Protein AF-A0A1M7U6R8-F1 (afdb_monomer)

Radius of gyration: 17.37 Å; Cα contacts (8 Å, |Δi|>4): 113; chains: 1; bounding box: 40×49×41 Å

Organism: NCBI:txid1189325

Secondary structure (DSSP, 8-state):
--HHHHHHHHS-HHHHHHHHTSTTT-PPTT--TTS-GGGTHHHHHHHHHTS-HHHHHHHHHHHHHHHHTSSHHHHHHHHHH-S-HHHHHTSSSHHHHHHHHHHH-HHHHHHHHHHHHHHHHHHHHHHHTT-----

Sequence (135 aa):
MTALSTFLRKTPGEALREYFDRPEIGLPTGFDWSLPEPELPRPLLGAIEGMTRSQRDRISNDAERVNALADEAGQAAIYSVAEDPAVLDGLSNAHARALWMFLNAPDRFRHAEEVRFTEDRRRGRMWAGFMTEAG

Foldseek 3Di:
DALLLCLLQVAFLVLVCVVCVDVLLPQDPPPDSVDDSNPRSVVSVVSLVPDDPVSVVVSSVLSVLLVLLQDPLSVVLLVVLDPDCVVLVPADGSSSSSSCCVPPVVVSSVSSVVVSVVVVVVVVVVVVVPPDDDD

Mean predicted aligned error: 5.81 Å

pLDDT: mean 90.72, std 13.21, range [45.0, 98.69]

Solvent-accessible surface area (backbone atoms only — not comparable to full-atom values): 7623 Å² total; per-residue (Å²): 133,56,47,45,62,50,40,50,66,63,33,49,57,70,59,50,45,62,59,48,70,36,74,87,56,59,60,71,89,82,69,76,80,84,55,57,62,93,60,42,37,63,59,51,49,56,56,48,70,72,47,55,69,70,45,42,52,49,52,37,53,53,22,39,58,29,53,66,29,35,44,74,66,22,41,54,22,43,62,76,53,46,91,58,59,68,66,46,71,73,38,93,43,49,40,37,35,28,44,48,31,52,73,78,34,49,72,43,37,52,50,19,52,52,49,36,56,51,48,55,57,48,51,57,53,57,58,64,69,68,73,70,78,87,127

Structure (mmCIF, N/CA/C/O backbone):
data_AF-A0A1M7U6R8-F1
#
_entry.id   AF-A0A1M7U6R8-F1
#
loop_
_atom_site.group_PDB
_atom_site.id
_atom_site.type_symbol
_atom_site.label_atom_id
_atom_site.label_alt_id
_atom_site.label_comp_id
_atom_site.label_asym_id
_atom_site.label_entity_id
_atom_site.label_seq_id
_atom_site.pdbx_PDB_ins_code
_atom_site.Cartn_x
_atom_site.Cartn_y
_atom_site.Cartn_z
_atom_site.occupancy
_atom_site.B_iso_or_equiv
_atom_site.auth_seq_id
_atom_site.auth_comp_id
_atom_site.auth_asym_id
_atom_site.auth_atom_id
_atom_site.pdbx_PDB_model_num
ATOM 1 N N . MET A 1 1 ? -6.137 16.205 2.018 1.00 54.28 1 MET A N 1
ATOM 2 C CA . MET A 1 1 ? -6.698 14.916 2.490 1.00 54.28 1 MET A CA 1
ATOM 3 C C . MET A 1 1 ? -5.541 14.052 2.951 1.00 54.28 1 MET A C 1
ATOM 5 O O . MET A 1 1 ? -4.508 14.098 2.299 1.00 54.28 1 MET A O 1
ATOM 9 N N . THR A 1 2 ? -5.677 13.341 4.071 1.00 85.94 2 THR A N 1
ATOM 10 C CA . THR A 1 2 ? -4.616 12.468 4.603 1.00 85.94 2 THR A CA 1
ATOM 11 C C . THR A 1 2 ? -4.430 11.233 3.716 1.00 85.94 2 THR A C 1
ATOM 13 O O . THR A 1 2 ? -5.378 10.803 3.054 1.00 85.94 2 THR A O 1
ATOM 16 N N . ALA A 1 3 ? -3.227 10.651 3.706 1.00 91.12 3 ALA A N 1
ATOM 17 C CA . ALA A 1 3 ? -2.923 9.434 2.948 1.00 91.12 3 ALA A CA 1
ATOM 18 C C . ALA A 1 3 ? -3.896 8.288 3.271 1.00 91.12 3 ALA A C 1
ATOM 20 O O . ALA A 1 3 ? -4.415 7.639 2.363 1.00 91.12 3 ALA A O 1
ATOM 21 N N . LEU A 1 4 ? -4.243 8.122 4.550 1.00 95.81 4 LEU A N 1
ATOM 22 C CA . LEU A 1 4 ? -5.231 7.143 4.996 1.00 95.81 4 LEU A CA 1
ATOM 23 C C . LEU A 1 4 ? -6.594 7.315 4.305 1.00 95.81 4 LEU A C 1
ATOM 25 O O . LEU A 1 4 ? -7.155 6.354 3.792 1.00 95.81 4 LEU A O 1
ATOM 29 N N . SER A 1 5 ? -7.119 8.542 4.233 1.00 95.25 5 SER A N 1
ATOM 30 C CA . SER A 1 5 ? -8.409 8.803 3.578 1.00 95.25 5 SER A CA 1
ATOM 31 C C . SER A 1 5 ? -8.377 8.485 2.080 1.00 95.25 5 SER A C 1
ATOM 33 O O . SER A 1 5 ? -9.363 7.986 1.534 1.00 95.25 5 SER A O 1
ATOM 35 N N . THR A 1 6 ? -7.257 8.762 1.407 1.00 96.69 6 THR A N 1
ATOM 36 C CA . THR A 1 6 ? -7.080 8.405 -0.007 1.00 96.69 6 THR A CA 1
ATOM 37 C C . THR A 1 6 ? -7.042 6.894 -0.187 1.00 96.69 6 THR A C 1
ATOM 39 O O . THR A 1 6 ? -7.799 6.387 -1.011 1.00 96.69 6 THR A O 1
ATOM 42 N N . PHE A 1 7 ? -6.251 6.195 0.628 1.00 97.75 7 PHE A N 1
ATOM 43 C CA . PHE A 1 7 ? -6.122 4.741 0.601 1.00 97.75 7 PHE A CA 1
ATOM 44 C C . PHE A 1 7 ? -7.480 4.054 0.783 1.00 97.75 7 PHE A C 1
ATOM 46 O O . PHE A 1 7 ? -7.911 3.312 -0.093 1.00 97.75 7 PHE A O 1
ATOM 53 N N . LEU A 1 8 ? -8.224 4.393 1.842 1.00 97.25 8 LEU A N 1
ATOM 54 C CA . LEU A 1 8 ? -9.529 3.779 2.118 1.00 97.25 8 LEU A CA 1
ATOM 55 C C . LEU A 1 8 ? -10.562 4.013 1.007 1.00 97.25 8 LEU A C 1
ATOM 57 O O . LEU A 1 8 ? -11.426 3.178 0.790 1.00 97.25 8 LEU A O 1
ATOM 61 N N . ARG A 1 9 ? -10.508 5.155 0.316 1.00 96.50 9 ARG A N 1
ATOM 62 C CA . ARG A 1 9 ? -11.491 5.506 -0.723 1.00 96.50 9 ARG A CA 1
ATOM 63 C C . ARG A 1 9 ? -11.133 4.968 -2.108 1.00 96.50 9 ARG A C 1
ATOM 65 O O . ARG A 1 9 ? -12.013 4.859 -2.957 1.00 96.50 9 ARG A O 1
ATOM 72 N N . LYS A 1 10 ? -9.846 4.782 -2.400 1.00 97.38 10 LYS A N 1
ATOM 73 C CA . LYS A 1 10 ? -9.361 4.446 -3.749 1.00 97.38 10 LYS A CA 1
ATOM 74 C C . LYS A 1 10 ? -9.009 2.972 -3.906 1.00 97.38 10 LYS A C 1
ATOM 76 O O . LYS A 1 10 ? -8.998 2.483 -5.036 1.00 97.38 10 LYS A O 1
ATOM 81 N N . THR A 1 11 ? -8.745 2.278 -2.808 1.00 97.62 11 THR A N 1
ATOM 82 C CA . THR A 1 11 ? -8.506 0.839 -2.806 1.00 97.62 11 THR A CA 1
ATOM 83 C C . THR A 1 11 ? -9.843 0.082 -2.855 1.00 97.62 11 THR A C 1
ATOM 85 O O . THR A 1 11 ? -10.748 0.437 -2.100 1.00 97.62 11 THR A O 1
ATOM 88 N N . PRO A 1 12 ? -9.987 -0.943 -3.716 1.00 96.81 12 PRO A N 1
ATOM 89 C CA . PRO A 1 12 ? -11.172 -1.806 -3.746 1.00 96.81 12 PRO A CA 1
ATOM 90 C C . PRO A 1 12 ? -11.436 -2.494 -2.405 1.00 96.81 12 PRO A C 1
ATOM 92 O O . PRO A 1 12 ? -10.501 -2.774 -1.649 1.00 96.81 12 PRO A O 1
ATOM 95 N N . GLY A 1 13 ? -12.700 -2.817 -2.131 1.00 96.31 13 GLY A N 1
ATOM 96 C CA . GLY A 1 13 ? -13.127 -3.404 -0.861 1.00 96.31 13 GLY A CA 1
ATOM 97 C C . GLY A 1 13 ? -12.479 -4.760 -0.588 1.00 96.31 13 GLY A C 1
ATOM 98 O O . GLY A 1 13 ? -12.044 -5.013 0.533 1.00 96.31 13 GLY A O 1
ATOM 99 N N . GLU A 1 14 ? -12.338 -5.598 -1.617 1.00 94.94 14 GLU A N 1
ATOM 100 C CA . GLU A 1 14 ? -11.662 -6.900 -1.514 1.00 94.94 14 GLU A CA 1
ATOM 101 C C . GLU A 1 14 ? -10.193 -6.769 -1.080 1.00 94.94 14 GLU A C 1
ATOM 103 O O . GLU A 1 14 ? -9.743 -7.482 -0.187 1.00 94.94 14 GLU A O 1
ATOM 108 N N . ALA A 1 15 ? -9.471 -5.795 -1.638 1.00 96.75 15 ALA A N 1
ATOM 109 C CA . ALA A 1 15 ? -8.061 -5.576 -1.340 1.00 96.75 15 ALA A CA 1
ATOM 110 C C . ALA A 1 15 ? -7.879 -4.918 0.039 1.00 96.75 15 ALA A C 1
ATOM 112 O O . ALA A 1 15 ? -6.945 -5.242 0.773 1.00 96.75 15 ALA A O 1
ATOM 113 N N . LEU A 1 16 ? -8.803 -4.032 0.439 1.00 97.56 16 LEU A N 1
ATOM 114 C CA . LEU A 1 16 ? -8.858 -3.521 1.811 1.00 97.56 16 LEU A CA 1
ATOM 115 C C . LEU A 1 16 ? -9.086 -4.656 2.810 1.00 97.56 16 LEU A C 1
ATOM 117 O O . LEU A 1 16 ? -8.413 -4.699 3.838 1.00 97.56 16 LEU A O 1
ATOM 121 N N . ARG A 1 17 ? -10.002 -5.578 2.509 1.00 96.31 17 ARG A N 1
ATOM 122 C CA . ARG A 1 17 ? -10.272 -6.734 3.362 1.00 96.31 17 ARG A CA 1
ATOM 123 C C . ARG A 1 17 ? -9.039 -7.613 3.522 1.00 96.31 17 ARG A C 1
ATOM 125 O O . ARG A 1 17 ? -8.664 -7.891 4.653 1.00 96.31 17 ARG A O 1
ATOM 132 N N . GLU A 1 18 ? -8.367 -7.959 2.427 1.00 96.19 18 GLU A N 1
ATOM 133 C CA . GLU A 1 18 ? -7.113 -8.726 2.465 1.00 96.19 18 GLU A CA 1
ATOM 134 C C . GLU A 1 18 ? -6.053 -8.049 3.352 1.00 96.19 18 GLU A C 1
ATOM 136 O O . GLU A 1 18 ? -5.406 -8.702 4.171 1.00 96.19 18 GLU A O 1
ATOM 141 N N . TYR A 1 19 ? -5.911 -6.724 3.249 1.00 97.88 19 TYR A N 1
ATOM 142 C CA . TYR A 1 19 ? -4.997 -5.959 4.096 1.00 97.88 19 TYR A CA 1
ATOM 143 C C . TYR A 1 19 ? -5.390 -6.004 5.581 1.00 97.88 19 TYR A C 1
ATOM 145 O O . TYR A 1 19 ? -4.535 -6.241 6.433 1.00 97.88 19 TYR A O 1
ATOM 153 N N . PHE A 1 20 ? -6.665 -5.782 5.907 1.00 97.00 20 PHE A N 1
ATOM 154 C CA . PHE A 1 20 ? -7.138 -5.697 7.291 1.00 97.00 20 PHE A CA 1
ATOM 155 C C . PHE A 1 20 ? -7.354 -7.057 7.974 1.00 97.00 20 PHE A C 1
ATOM 157 O O . PHE A 1 20 ? -7.350 -7.102 9.205 1.00 97.00 20 PHE A O 1
ATOM 164 N N . ASP A 1 21 ? -7.482 -8.149 7.214 1.00 94.94 21 ASP A N 1
ATOM 165 C CA . ASP A 1 21 ? -7.548 -9.524 7.734 1.00 94.94 21 ASP A CA 1
ATOM 166 C C . ASP A 1 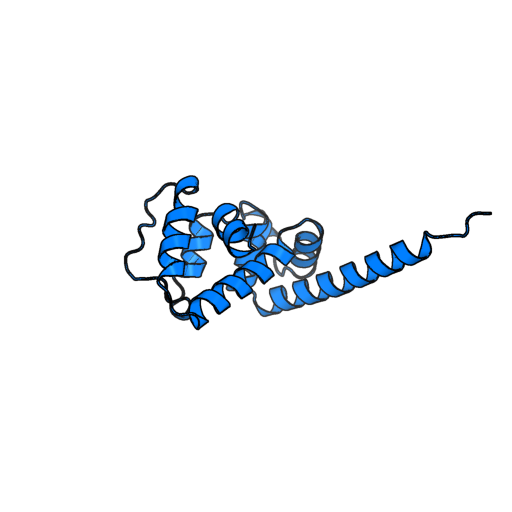21 ? -6.204 -9.979 8.346 1.00 94.94 21 ASP A C 1
ATOM 168 O O . ASP A 1 21 ? -6.142 -10.972 9.076 1.00 94.94 21 ASP A O 1
ATOM 172 N N . ARG A 1 22 ? -5.118 -9.232 8.106 1.00 93.81 22 ARG A N 1
ATOM 173 C CA . ARG A 1 22 ? -3.799 -9.483 8.696 1.00 93.81 22 ARG A CA 1
ATOM 174 C C . ARG A 1 22 ? -3.803 -9.207 10.211 1.00 93.81 22 ARG A C 1
ATOM 176 O O . ARG A 1 22 ? -4.054 -8.066 10.624 1.00 93.81 22 ARG A O 1
ATOM 183 N N . PRO A 1 23 ? -3.465 -10.194 11.067 1.00 91.56 23 PRO A N 1
ATOM 184 C CA . PRO A 1 23 ? -3.521 -10.049 12.525 1.00 91.56 23 PRO A CA 1
ATOM 185 C C . PRO A 1 23 ? -2.696 -8.882 13.078 1.00 91.56 23 PRO A C 1
ATOM 187 O O . PRO A 1 23 ? -3.069 -8.265 14.074 1.00 91.56 23 PRO A O 1
ATOM 190 N N . GLU A 1 24 ? -1.580 -8.552 12.430 1.00 91.94 24 GLU A N 1
ATOM 191 C CA . GLU A 1 24 ? -0.709 -7.445 12.809 1.00 91.94 24 GLU A CA 1
ATOM 192 C C . GLU A 1 24 ? -1.343 -6.067 12.602 1.00 91.94 24 GLU A C 1
ATOM 194 O O . GLU A 1 24 ? -0.914 -5.106 13.243 1.00 91.94 24 GLU A O 1
ATOM 199 N N . ILE A 1 25 ? -2.357 -5.933 11.746 1.00 95.06 25 ILE A N 1
ATOM 200 C CA . ILE A 1 25 ? -3.096 -4.675 11.621 1.00 95.06 25 ILE A CA 1
ATOM 201 C C . ILE A 1 25 ? -3.988 -4.507 12.849 1.00 95.06 25 ILE A C 1
ATOM 203 O O . ILE A 1 25 ? -3.989 -3.449 13.481 1.00 95.06 25 ILE A O 1
ATOM 207 N N . GLY A 1 26 ? -4.651 -5.588 13.264 1.00 91.81 26 GLY A N 1
ATOM 208 C CA . GLY A 1 26 ? -5.461 -5.635 14.476 1.00 91.81 26 GLY A CA 1
ATOM 209 C C . GLY A 1 26 ? -6.741 -4.810 14.363 1.00 91.81 26 GLY A C 1
ATOM 210 O O . GLY A 1 26 ? -7.107 -4.119 15.317 1.00 91.81 26 GLY A O 1
ATOM 211 N N . LEU A 1 27 ? -7.389 -4.847 13.190 1.00 93.62 27 LEU A N 1
ATOM 212 C CA . LEU A 1 27 ? -8.744 -4.322 13.022 1.00 93.62 27 LEU A CA 1
ATOM 213 C C . LEU A 1 27 ? -9.693 -5.077 13.979 1.00 93.62 27 LEU A C 1
ATOM 215 O O . LEU A 1 27 ? -9.541 -6.291 14.136 1.00 93.62 27 LEU A O 1
ATOM 219 N N . PRO A 1 28 ? -10.661 -4.406 14.633 1.00 87.44 28 PRO A N 1
ATOM 220 C CA . PRO A 1 28 ? -11.612 -5.077 15.513 1.00 87.44 28 PRO A CA 1
ATOM 221 C C . PRO A 1 28 ? -12.333 -6.247 14.828 1.00 87.44 28 PRO A C 1
ATOM 223 O O . PRO A 1 28 ? -12.859 -6.114 13.721 1.00 87.44 28 PRO A O 1
ATOM 226 N N . THR A 1 29 ? -12.395 -7.391 15.514 1.00 78.31 29 THR A N 1
ATOM 227 C CA . THR A 1 29 ? -13.136 -8.568 15.045 1.00 78.31 29 THR A CA 1
ATOM 228 C C . THR A 1 29 ? -14.619 -8.227 14.902 1.00 78.31 29 THR A C 1
ATOM 230 O O . THR A 1 29 ? -15.226 -7.752 15.862 1.00 78.31 29 THR A O 1
ATOM 233 N N . GLY A 1 30 ? -15.207 -8.492 13.733 1.00 83.56 30 GLY A N 1
ATOM 234 C CA . GLY A 1 30 ? -16.625 -8.221 13.462 1.00 83.56 30 GLY A CA 1
ATOM 235 C C . GLY A 1 30 ? -16.906 -6.931 12.687 1.00 83.56 30 GLY A C 1
ATOM 236 O O . GLY A 1 30 ? -18.055 -6.500 12.652 1.00 83.56 30 GLY A O 1
ATOM 237 N N . PHE A 1 31 ? -15.894 -6.318 12.064 1.00 92.38 31 PHE A N 1
ATOM 238 C CA . PHE A 1 31 ? -16.130 -5.272 11.069 1.00 92.38 31 PHE A CA 1
ATOM 239 C C . PHE A 1 31 ? -17.058 -5.786 9.952 1.00 92.38 31 PHE A C 1
ATOM 241 O O . PHE A 1 31 ? -16.848 -6.876 9.413 1.00 92.38 31 PHE A O 1
ATOM 248 N N . ASP A 1 32 ? -18.086 -5.006 9.613 1.00 93.25 32 ASP A N 1
ATOM 249 C CA . ASP A 1 32 ? -19.071 -5.382 8.602 1.00 93.25 32 ASP A CA 1
ATOM 250 C C . ASP A 1 32 ? -18.544 -5.129 7.182 1.00 93.25 32 ASP A C 1
ATOM 252 O O . ASP A 1 32 ? -18.607 -4.022 6.647 1.00 93.25 32 ASP A O 1
ATOM 256 N N . TRP A 1 33 ? -18.032 -6.191 6.563 1.00 94.44 33 TRP A N 1
ATOM 257 C CA . TRP A 1 33 ? -17.587 -6.197 5.168 1.00 94.44 33 TRP A CA 1
ATOM 258 C C . TRP A 1 33 ? -18.723 -6.387 4.153 1.00 94.44 33 TRP A C 1
ATOM 260 O O . TRP A 1 33 ? -18.450 -6.432 2.957 1.00 94.44 33 TRP A O 1
ATOM 270 N N . SER A 1 34 ? -19.979 -6.539 4.594 1.00 93.06 34 SER A N 1
ATOM 271 C CA . SER A 1 34 ? -21.126 -6.675 3.683 1.00 93.06 34 SER A CA 1
ATOM 272 C C . SER A 1 34 ? -21.608 -5.337 3.112 1.00 93.06 34 SER A C 1
ATOM 274 O O . SER A 1 34 ? -22.425 -5.316 2.190 1.00 93.06 34 SER A O 1
ATOM 276 N N . LEU A 1 35 ? -21.082 -4.224 3.633 1.00 92.88 35 LEU A N 1
ATOM 277 C CA . LEU A 1 35 ? -21.384 -2.882 3.155 1.00 92.88 35 LEU A CA 1
ATOM 278 C C . LEU A 1 35 ? -20.913 -2.674 1.702 1.00 92.88 35 LEU A C 1
ATOM 280 O O . LEU A 1 35 ? -19.846 -3.166 1.322 1.00 92.88 35 LEU A O 1
ATOM 284 N N . PRO A 1 36 ? -21.647 -1.885 0.896 1.00 93.56 36 PRO A N 1
ATOM 285 C CA . PRO A 1 36 ? -21.190 -1.479 -0.429 1.00 93.56 36 PRO A CA 1
ATOM 286 C C . PRO A 1 36 ? -19.841 -0.749 -0.373 1.00 93.56 36 PRO A C 1
ATOM 288 O O . PRO A 1 36 ? -19.610 0.067 0.521 1.00 93.56 36 PRO A O 1
ATOM 291 N N . GLU A 1 37 ? -18.973 -0.958 -1.369 1.00 90.56 37 GLU A N 1
ATOM 292 C CA . GLU A 1 37 ? -17.630 -0.350 -1.384 1.00 90.56 37 GLU A CA 1
ATOM 293 C C . GLU A 1 37 ? -17.602 1.173 -1.162 1.00 90.56 37 GLU A C 1
ATOM 295 O O . GLU A 1 37 ? -16.762 1.634 -0.387 1.00 90.56 37 GLU A O 1
ATOM 300 N N . PRO A 1 38 ? -18.506 1.985 -1.752 1.00 92.56 38 PRO A N 1
ATOM 301 C CA . PRO A 1 38 ? -18.516 3.430 -1.516 1.00 92.56 38 PRO A CA 1
ATOM 302 C C . PRO A 1 38 ? -18.821 3.820 -0.062 1.00 92.56 38 PRO A C 1
ATOM 304 O O . PRO A 1 38 ? -18.510 4.938 0.353 1.00 92.56 38 PRO A O 1
ATOM 307 N N . GLU A 1 39 ? -19.432 2.917 0.706 1.00 95.56 39 GLU A N 1
ATOM 308 C CA . GLU A 1 39 ? -19.828 3.125 2.097 1.00 95.56 39 GLU A CA 1
ATOM 309 C C . GLU A 1 39 ? -18.765 2.644 3.092 1.00 95.56 39 GLU A C 1
ATOM 311 O O . GLU A 1 39 ? -18.744 3.145 4.213 1.00 95.56 39 GLU A O 1
ATOM 316 N N . LEU A 1 40 ? -17.833 1.767 2.688 1.00 95.88 40 LEU A N 1
ATOM 317 C CA . LEU A 1 40 ? -16.749 1.230 3.530 1.00 95.88 40 LEU A CA 1
ATOM 318 C C . LEU A 1 40 ? -15.791 2.272 4.152 1.00 95.88 40 LEU A C 1
ATOM 320 O O . LEU A 1 40 ? -15.386 2.078 5.303 1.00 95.88 40 LEU A O 1
ATOM 324 N N . PRO A 1 41 ? -15.391 3.377 3.482 1.00 95.81 41 PRO A N 1
ATOM 325 C CA . PRO A 1 41 ? -14.311 4.227 3.991 1.00 95.81 41 PRO A CA 1
ATOM 326 C C . PRO A 1 41 ? -14.617 4.890 5.337 1.00 95.81 41 PRO A C 1
ATOM 328 O O . PRO A 1 41 ? -13.732 5.034 6.180 1.00 95.81 41 PRO A O 1
ATOM 331 N N . ARG A 1 42 ? -15.869 5.307 5.551 1.00 95.50 42 ARG A N 1
ATOM 332 C CA . ARG A 1 42 ? -16.297 5.991 6.779 1.00 95.50 42 ARG A CA 1
ATOM 333 C C . ARG A 1 42 ? -16.280 5.076 8.018 1.00 95.50 42 ARG A C 1
ATOM 335 O O . ARG A 1 42 ? -15.662 5.476 9.004 1.00 95.50 42 ARG A O 1
ATOM 342 N N . PRO A 1 43 ? -16.914 3.888 8.019 1.00 96.06 43 PRO A N 1
ATOM 343 C CA . PRO A 1 43 ? -16.836 2.959 9.140 1.00 96.06 43 PRO A CA 1
ATOM 344 C C . PRO A 1 43 ? -15.416 2.422 9.349 1.00 96.06 43 PRO A C 1
ATOM 346 O O . PRO A 1 43 ? -15.014 2.285 10.501 1.00 96.06 43 PRO A O 1
ATOM 349 N N . LEU A 1 44 ? -14.626 2.192 8.287 1.00 96.56 44 LEU A N 1
ATOM 350 C CA . LEU A 1 44 ? -13.212 1.816 8.436 1.00 96.56 44 LEU A CA 1
ATOM 351 C C . LEU A 1 44 ? -12.428 2.895 9.184 1.00 96.56 44 LEU A C 1
ATOM 353 O O . LEU A 1 44 ? -11.711 2.584 10.130 1.00 96.56 44 LEU A O 1
ATOM 357 N N . LEU A 1 45 ? -12.600 4.166 8.813 1.00 95.75 45 LEU A N 1
ATOM 358 C CA . LEU A 1 45 ? -11.941 5.266 9.512 1.00 95.75 45 LEU A CA 1
ATOM 359 C C . LEU A 1 45 ? -12.338 5.316 10.995 1.00 95.75 45 LEU A C 1
ATOM 361 O O . LEU A 1 45 ? -11.460 5.421 11.847 1.00 95.75 45 LEU A O 1
ATOM 365 N N . GLY A 1 46 ? -13.628 5.164 11.310 1.00 95.06 46 GLY A N 1
ATOM 366 C CA . GLY A 1 46 ? -14.107 5.125 12.696 1.00 95.06 46 GLY A CA 1
ATOM 367 C C . GLY A 1 46 ? -13.557 3.937 13.498 1.00 95.06 46 GLY A C 1
ATOM 368 O O . GLY A 1 46 ? -13.175 4.095 14.656 1.00 95.06 46 GLY A O 1
ATOM 369 N N . ALA A 1 47 ? -13.445 2.757 12.881 1.00 95.62 47 ALA A N 1
ATOM 370 C CA . ALA A 1 47 ? -12.813 1.598 13.510 1.00 95.62 47 ALA A CA 1
ATOM 371 C C . ALA A 1 47 ? -11.326 1.861 13.797 1.00 95.62 47 ALA A C 1
ATOM 373 O O . ALA A 1 47 ? -10.847 1.564 14.892 1.00 95.62 47 ALA A O 1
ATOM 374 N N . ILE A 1 48 ? -10.617 2.483 12.849 1.00 95.56 48 ILE A N 1
ATOM 375 C CA . ILE A 1 48 ? -9.202 2.843 12.985 1.00 95.56 48 ILE A CA 1
ATOM 376 C C . ILE A 1 48 ? -8.996 3.884 14.088 1.00 95.56 48 ILE A C 1
ATOM 378 O O . ILE A 1 48 ? -8.054 3.771 14.870 1.00 95.56 48 ILE A O 1
ATOM 382 N N . GLU A 1 49 ? -9.887 4.867 14.215 1.00 93.94 49 GLU A N 1
ATOM 383 C CA . GLU A 1 49 ? -9.862 5.852 15.303 1.00 93.94 49 GLU A CA 1
ATOM 384 C C . GLU A 1 49 ? -9.958 5.202 16.694 1.00 93.94 49 GLU A C 1
ATOM 386 O O . GLU A 1 49 ? -9.351 5.710 17.636 1.00 93.94 49 GLU A O 1
ATOM 391 N N . GLY A 1 50 ? -10.615 4.045 16.823 1.00 93.00 50 GLY A N 1
ATOM 392 C CA . GLY A 1 50 ? -10.668 3.263 18.064 1.00 93.00 50 GLY A CA 1
ATOM 393 C C . GLY A 1 50 ? -9.405 2.449 18.386 1.00 93.00 50 GLY A C 1
ATOM 394 O O . GLY A 1 50 ? -9.281 1.937 19.498 1.00 93.00 50 GLY A O 1
ATOM 395 N N . MET A 1 51 ? -8.461 2.320 17.449 1.00 95.12 51 MET A N 1
ATOM 396 C CA . MET A 1 51 ? -7.245 1.514 17.622 1.00 95.12 51 MET A CA 1
ATOM 397 C C . MET A 1 51 ? -6.172 2.239 18.447 1.00 95.12 51 MET A C 1
ATOM 399 O O . MET A 1 51 ? -6.221 3.451 18.679 1.00 95.12 51 MET A O 1
ATOM 403 N N . THR A 1 52 ? -5.144 1.504 18.873 1.00 95.88 52 THR A N 1
ATOM 404 C CA . THR A 1 52 ? -3.987 2.112 19.545 1.00 95.88 52 THR A CA 1
ATOM 405 C C . THR A 1 52 ? -3.227 3.050 18.603 1.00 95.88 52 THR A C 1
ATOM 407 O O . THR A 1 52 ? -3.247 2.891 17.381 1.00 95.88 52 THR A O 1
ATOM 410 N N . ARG A 1 53 ? -2.486 4.017 19.165 1.00 95.12 53 ARG A N 1
ATOM 411 C CA . ARG A 1 53 ? -1.659 4.940 18.370 1.00 95.12 53 ARG A CA 1
ATOM 412 C C . ARG A 1 53 ? -0.695 4.189 17.446 1.00 95.12 53 ARG A C 1
ATOM 414 O O . ARG A 1 53 ? -0.647 4.496 16.266 1.00 95.12 53 ARG A O 1
ATOM 421 N N . SER A 1 54 ? -0.001 3.173 17.955 1.00 95.44 54 SER A N 1
ATOM 422 C CA . SER A 1 54 ? 0.957 2.384 17.171 1.00 95.44 54 SER A CA 1
ATOM 423 C C . SER A 1 54 ? 0.313 1.649 15.992 1.00 95.44 54 SER A C 1
ATOM 425 O O . SER A 1 54 ? 0.920 1.558 14.929 1.00 95.44 54 SER A O 1
ATOM 427 N N . GLN A 1 55 ? -0.918 1.153 16.150 1.00 95.88 55 GLN A N 1
ATOM 428 C CA . GLN A 1 55 ? -1.669 0.538 15.051 1.00 95.88 55 GLN A CA 1
ATOM 429 C C . GLN A 1 55 ? -2.087 1.573 14.001 1.00 95.88 55 GLN A C 1
ATOM 431 O O . GLN A 1 55 ? -1.905 1.344 12.808 1.00 95.88 55 GLN A O 1
ATOM 436 N N . ARG A 1 56 ? -2.589 2.738 14.432 1.00 95.88 56 ARG A N 1
ATOM 437 C CA . ARG A 1 56 ? -2.940 3.835 13.515 1.00 95.88 56 ARG A CA 1
ATOM 438 C C . ARG A 1 56 ? -1.730 4.356 12.746 1.00 95.88 56 ARG A C 1
ATOM 440 O O . ARG A 1 56 ? -1.841 4.606 11.548 1.00 95.88 56 ARG A O 1
ATOM 447 N N . ASP A 1 57 ? -0.592 4.498 13.422 1.00 95.50 57 ASP A N 1
ATOM 448 C CA . ASP A 1 57 ? 0.663 4.946 12.816 1.00 95.50 57 ASP A CA 1
ATOM 449 C C . ASP A 1 57 ? 1.131 3.942 11.751 1.00 95.50 57 ASP A C 1
ATOM 451 O O . ASP A 1 57 ? 1.488 4.350 10.649 1.00 95.50 57 ASP A O 1
ATOM 455 N N . ARG A 1 58 ? 1.047 2.631 12.033 1.00 96.06 58 ARG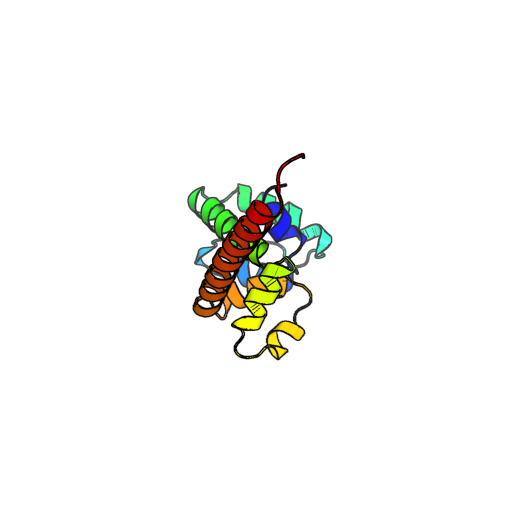 A N 1
ATOM 456 C CA . ARG A 1 58 ? 1.334 1.570 11.052 1.00 96.06 58 ARG A CA 1
ATOM 457 C C . ARG A 1 58 ? 0.456 1.699 9.811 1.00 96.06 58 ARG A C 1
ATOM 459 O O . ARG A 1 58 ? 0.987 1.816 8.715 1.00 96.06 58 ARG A O 1
ATOM 466 N N . ILE A 1 59 ? -0.866 1.753 9.990 1.00 97.31 59 ILE A N 1
ATOM 467 C CA . ILE A 1 59 ? -1.806 1.843 8.863 1.00 97.31 59 ILE A CA 1
ATOM 468 C C . ILE A 1 59 ? -1.584 3.125 8.057 1.00 97.31 59 ILE A C 1
ATOM 470 O O . ILE A 1 59 ? -1.664 3.109 6.833 1.00 97.31 59 ILE A O 1
ATOM 474 N N . SER A 1 60 ? -1.294 4.237 8.732 1.00 96.81 60 SER A N 1
ATOM 475 C CA . SER A 1 60 ? -1.011 5.506 8.058 1.00 96.81 60 SER A CA 1
ATOM 476 C C . SER A 1 60 ? 0.254 5.409 7.207 1.00 96.81 60 SER A C 1
ATOM 478 O O . SER A 1 60 ? 0.236 5.835 6.056 1.00 96.81 60 SER A O 1
ATOM 480 N N . ASN A 1 61 ? 1.312 4.794 7.736 1.00 97.25 61 ASN A N 1
ATOM 481 C CA . ASN A 1 61 ? 2.569 4.605 7.019 1.00 97.25 61 ASN A CA 1
ATOM 482 C C . ASN A 1 61 ? 2.403 3.658 5.816 1.00 97.25 61 ASN A C 1
ATOM 484 O O . ASN A 1 61 ? 2.888 3.938 4.723 1.00 97.25 61 ASN A O 1
ATOM 488 N N . ASP A 1 62 ? 1.652 2.570 5.979 1.00 98.12 62 ASP A N 1
ATOM 489 C CA . ASP A 1 62 ? 1.355 1.637 4.888 1.00 98.12 62 ASP A CA 1
ATOM 490 C C . ASP A 1 62 ? 0.512 2.316 3.794 1.00 98.12 62 ASP A C 1
ATOM 492 O O . ASP A 1 62 ? 0.820 2.210 2.605 1.00 98.12 62 ASP A O 1
ATOM 496 N N . ALA A 1 63 ? -0.491 3.110 4.186 1.00 98.31 63 ALA A N 1
ATOM 497 C CA . ALA A 1 63 ? -1.294 3.911 3.265 1.00 98.31 63 ALA A CA 1
ATOM 498 C C . ALA A 1 63 ? -0.453 4.944 2.496 1.00 98.31 63 ALA A C 1
ATOM 500 O O . ALA A 1 63 ? -0.673 5.147 1.302 1.00 98.31 63 ALA A O 1
ATOM 501 N N . GLU A 1 64 ? 0.503 5.609 3.149 1.00 97.75 64 GLU A N 1
ATOM 502 C CA . GLU A 1 64 ? 1.432 6.540 2.494 1.00 97.75 64 GLU A CA 1
ATOM 503 C C . GLU A 1 64 ? 2.250 5.843 1.409 1.00 97.75 64 GLU A C 1
ATOM 505 O O . GLU A 1 64 ? 2.289 6.318 0.272 1.00 97.75 64 GLU A O 1
ATOM 510 N N . ARG A 1 65 ? 2.825 4.683 1.732 1.00 98.06 65 ARG A N 1
ATOM 511 C CA . ARG A 1 65 ? 3.642 3.895 0.804 1.00 98.06 65 ARG A CA 1
ATOM 512 C C . ARG A 1 65 ? 2.842 3.401 -0.397 1.00 98.06 65 ARG A C 1
ATOM 514 O O . ARG A 1 65 ? 3.279 3.560 -1.535 1.00 98.06 65 ARG A O 1
ATOM 521 N N . VAL A 1 66 ? 1.643 2.861 -0.171 1.00 98.44 66 VAL A N 1
ATOM 522 C CA . VAL A 1 66 ? 0.759 2.408 -1.260 1.00 98.44 66 VAL A CA 1
ATOM 523 C C . VAL A 1 66 ? 0.361 3.577 -2.162 1.00 98.44 66 VAL A C 1
ATOM 525 O O . VAL A 1 66 ? 0.463 3.472 -3.384 1.00 98.44 66 VAL A O 1
ATOM 528 N N . ASN A 1 67 ? -0.044 4.711 -1.584 1.00 97.94 67 ASN A N 1
ATOM 529 C CA . ASN A 1 67 ? -0.431 5.886 -2.367 1.00 97.94 67 ASN A CA 1
ATOM 530 C C . ASN A 1 67 ? 0.735 6.444 -3.196 1.00 97.94 67 ASN A C 1
ATOM 532 O O . ASN A 1 67 ? 0.515 6.876 -4.327 1.00 97.94 67 ASN A O 1
ATOM 536 N N . ALA A 1 68 ? 1.960 6.425 -2.659 1.00 96.38 68 ALA A N 1
ATOM 537 C CA . ALA A 1 68 ? 3.152 6.913 -3.353 1.00 96.38 68 ALA A CA 1
ATOM 538 C C . ALA A 1 68 ? 3.454 6.137 -4.646 1.00 96.38 68 ALA A C 1
ATOM 540 O O . ALA A 1 68 ? 4.057 6.691 -5.565 1.00 96.38 68 ALA A O 1
ATOM 541 N N . LEU A 1 69 ? 3.008 4.879 -4.736 1.00 98.00 69 LEU A N 1
ATOM 542 C CA . LEU A 1 69 ? 3.144 4.061 -5.938 1.00 98.00 69 LEU A CA 1
ATOM 543 C C . LEU A 1 69 ? 1.853 3.937 -6.765 1.00 98.00 69 LEU A C 1
ATOM 545 O O . LEU A 1 69 ? 1.853 3.260 -7.790 1.00 98.00 69 LEU A O 1
ATOM 549 N N . ALA A 1 70 ? 0.759 4.595 -6.375 1.00 97.88 70 ALA A N 1
ATOM 550 C CA . ALA A 1 70 ? -0.536 4.502 -7.056 1.00 97.88 70 ALA A CA 1
ATOM 551 C C . ALA A 1 70 ? -0.776 5.586 -8.131 1.00 97.88 70 ALA A C 1
ATOM 553 O O . ALA A 1 70 ? -1.844 5.615 -8.747 1.00 97.88 70 ALA A O 1
ATOM 554 N N . ASP A 1 71 ? 0.188 6.479 -8.364 1.00 95.56 71 ASP A N 1
ATOM 555 C CA . ASP A 1 71 ? 0.168 7.448 -9.465 1.00 95.56 71 ASP A CA 1
ATOM 556 C C . ASP A 1 71 ? 0.896 6.904 -10.713 1.00 95.56 71 ASP A C 1
ATOM 558 O O . ASP A 1 71 ? 1.469 5.818 -10.696 1.00 95.56 71 ASP A O 1
ATOM 562 N N . GLU A 1 72 ? 0.896 7.650 -11.817 1.00 95.00 72 GLU A N 1
ATOM 563 C CA . GLU A 1 72 ? 1.467 7.191 -13.093 1.00 95.00 72 GLU A CA 1
ATOM 564 C C . GLU A 1 72 ? 2.936 6.745 -12.984 1.00 95.00 72 GLU A C 1
ATOM 566 O O . GLU A 1 72 ? 3.301 5.656 -13.429 1.00 95.00 72 GLU A O 1
ATOM 571 N N . ALA A 1 73 ? 3.791 7.560 -12.363 1.00 94.56 73 ALA A N 1
ATOM 572 C CA . ALA A 1 73 ? 5.207 7.227 -12.243 1.00 94.56 73 ALA A CA 1
ATOM 573 C C . ALA A 1 73 ? 5.466 6.108 -11.219 1.00 94.56 73 ALA A C 1
ATOM 575 O O . ALA A 1 73 ? 6.423 5.352 -11.368 1.00 94.56 73 ALA A O 1
ATOM 576 N N . GLY A 1 74 ? 4.607 5.961 -10.211 1.00 96.81 74 GLY A N 1
ATOM 577 C CA . GLY A 1 74 ? 4.634 4.858 -9.262 1.00 96.81 74 GLY A CA 1
ATOM 578 C C . GLY A 1 74 ? 4.244 3.539 -9.917 1.00 96.81 74 GLY A C 1
ATOM 579 O O . GLY A 1 74 ? 4.909 2.525 -9.721 1.00 96.81 74 GLY A O 1
ATOM 580 N N . GLN A 1 75 ? 3.233 3.571 -10.784 1.00 97.88 75 GLN A N 1
ATOM 581 C CA . GLN A 1 75 ? 2.835 2.418 -11.582 1.00 97.88 75 GLN A CA 1
ATOM 582 C C . GLN A 1 75 ? 3.942 2.015 -12.557 1.00 97.88 75 GLN A C 1
ATOM 584 O O . GLN A 1 75 ? 4.270 0.836 -12.631 1.00 97.88 75 GLN A O 1
ATOM 589 N N . ALA A 1 76 ? 4.594 2.967 -13.232 1.00 97.12 76 ALA A N 1
ATOM 590 C CA . ALA A 1 76 ? 5.754 2.660 -14.071 1.00 97.12 76 ALA A CA 1
ATOM 591 C C . ALA A 1 76 ? 6.869 1.944 -13.280 1.00 97.12 76 ALA A C 1
ATOM 593 O O . ALA A 1 76 ? 7.435 0.962 -13.762 1.00 97.12 76 ALA A O 1
ATOM 594 N N . ALA A 1 77 ? 7.140 2.386 -12.046 1.00 97.75 77 ALA A N 1
ATOM 595 C CA . ALA A 1 77 ? 8.096 1.723 -11.164 1.00 97.75 77 ALA A CA 1
ATOM 596 C C . ALA A 1 77 ? 7.635 0.306 -10.781 1.00 97.75 77 ALA A C 1
ATOM 598 O O . ALA A 1 77 ? 8.415 -0.634 -10.919 1.00 97.75 77 ALA A O 1
ATOM 599 N N . ILE A 1 78 ? 6.367 0.125 -10.394 1.00 98.19 78 ILE A N 1
ATOM 600 C CA . ILE A 1 78 ? 5.780 -1.194 -10.100 1.00 98.19 78 ILE A CA 1
ATOM 601 C C . ILE A 1 78 ? 5.949 -2.157 -11.281 1.00 98.19 78 ILE A C 1
ATOM 603 O O . ILE A 1 78 ? 6.440 -3.267 -11.094 1.00 98.19 78 ILE A O 1
ATOM 607 N N . TYR A 1 79 ? 5.594 -1.736 -12.497 1.00 98.00 79 TYR A N 1
ATOM 608 C CA . TYR A 1 79 ? 5.683 -2.595 -13.680 1.00 98.00 79 TYR A CA 1
ATOM 609 C C . TYR A 1 79 ? 7.130 -2.916 -14.073 1.00 98.00 79 TYR A C 1
ATOM 611 O O . TYR A 1 79 ? 7.384 -3.999 -14.588 1.00 98.00 79 TYR A O 1
ATOM 619 N N . SER A 1 80 ? 8.094 -2.029 -13.793 1.00 97.00 80 SER A N 1
ATOM 620 C CA . SER A 1 80 ? 9.516 -2.298 -14.067 1.00 97.00 80 SER A CA 1
ATOM 621 C C . SER A 1 80 ? 10.128 -3.400 -13.197 1.00 97.00 80 SER A C 1
ATOM 623 O O . SER A 1 80 ? 11.160 -3.960 -13.563 1.00 97.00 80 SER A O 1
ATOM 625 N N . VAL A 1 81 ? 9.503 -3.710 -12.057 1.00 97.44 81 VAL A N 1
ATOM 626 C CA . VAL A 1 81 ? 10.009 -4.686 -11.079 1.00 97.44 81 VAL A CA 1
ATOM 627 C C . VAL A 1 81 ? 9.071 -5.878 -10.890 1.00 97.44 81 VAL A C 1
ATOM 629 O O . VAL A 1 81 ? 9.380 -6.781 -10.111 1.00 97.44 81 VAL A O 1
ATOM 632 N N . ALA A 1 82 ? 7.918 -5.876 -11.563 1.00 96.88 82 ALA A N 1
ATOM 633 C CA . ALA A 1 82 ? 6.936 -6.945 -11.500 1.00 96.88 82 ALA A CA 1
ATOM 634 C C . ALA A 1 82 ? 7.517 -8.239 -12.083 1.00 96.88 82 ALA A C 1
ATOM 636 O O . ALA A 1 82 ? 8.117 -8.238 -13.155 1.00 96.88 82 ALA A O 1
ATOM 637 N N . GLU A 1 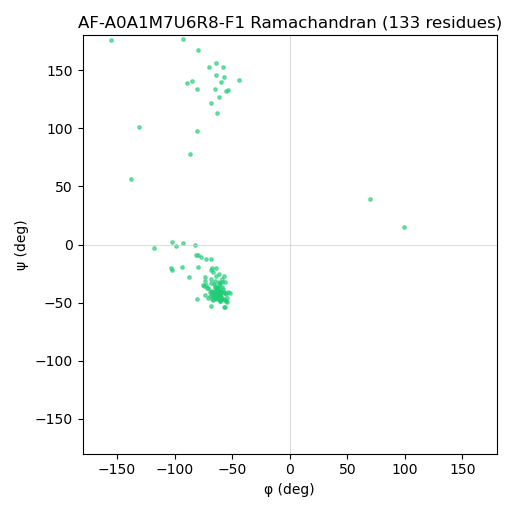83 ? 7.326 -9.349 -11.372 1.00 95.62 83 GLU A N 1
ATOM 638 C CA . GLU A 1 83 ? 7.719 -10.672 -11.868 1.00 95.62 83 GLU A CA 1
ATOM 639 C C . GLU A 1 83 ? 6.810 -11.132 -13.004 1.00 95.62 83 GLU A C 1
ATOM 641 O O . GLU A 1 83 ? 7.291 -11.573 -14.044 1.00 95.62 83 GLU A O 1
ATOM 646 N N . ASP A 1 84 ? 5.502 -10.971 -12.809 1.00 94.75 84 ASP A N 1
ATOM 647 C CA . ASP A 1 84 ? 4.484 -11.246 -13.811 1.00 94.75 84 ASP A CA 1
ATOM 648 C C . ASP A 1 84 ? 3.522 -10.049 -13.913 1.00 94.75 84 ASP A C 1
ATOM 650 O O . ASP A 1 84 ? 2.635 -9.885 -13.066 1.00 94.75 84 ASP A O 1
ATOM 654 N N . PRO A 1 85 ? 3.687 -9.185 -14.930 1.00 94.88 85 PRO A N 1
ATOM 655 C CA . PRO A 1 85 ? 2.782 -8.067 -15.179 1.00 94.88 85 PRO A CA 1
ATOM 656 C C . PRO A 1 85 ? 1.317 -8.478 -15.373 1.00 94.88 85 PRO A C 1
ATOM 658 O O . PRO A 1 85 ? 0.432 -7.693 -15.035 1.00 94.88 85 PRO A O 1
ATOM 661 N N . ALA A 1 86 ? 1.037 -9.701 -15.844 1.00 96.69 86 ALA A N 1
ATOM 662 C CA . ALA A 1 86 ? -0.332 -10.143 -16.110 1.00 96.69 86 ALA A CA 1
ATOM 663 C C . ALA A 1 86 ? -1.173 -10.235 -14.827 1.00 96.69 86 ALA A C 1
ATOM 665 O O . ALA A 1 86 ? -2.376 -9.966 -14.851 1.00 96.69 86 ALA A O 1
ATOM 666 N N . VAL A 1 87 ? -0.541 -10.551 -13.690 1.00 95.75 87 VAL A N 1
ATOM 667 C CA . VAL A 1 87 ? -1.201 -10.521 -12.376 1.00 95.75 87 VAL A CA 1
ATOM 668 C C . VAL A 1 87 ? -1.670 -9.105 -12.044 1.00 95.75 87 VAL A C 1
ATOM 670 O O . VAL A 1 87 ? -2.781 -8.916 -11.554 1.00 95.75 87 VAL A O 1
ATOM 673 N N . LEU A 1 88 ? -0.847 -8.099 -12.346 1.00 97.12 88 LEU A N 1
ATOM 674 C CA . LEU A 1 88 ? -1.170 -6.699 -1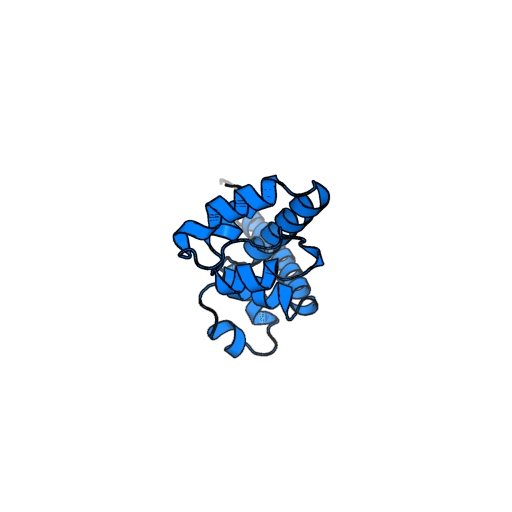2.085 1.00 97.12 88 LEU A CA 1
ATOM 675 C C . LEU A 1 88 ? -2.254 -6.172 -13.030 1.00 97.12 88 LEU A C 1
ATOM 677 O O . LEU A 1 88 ? -3.124 -5.412 -12.602 1.00 97.12 88 LEU A O 1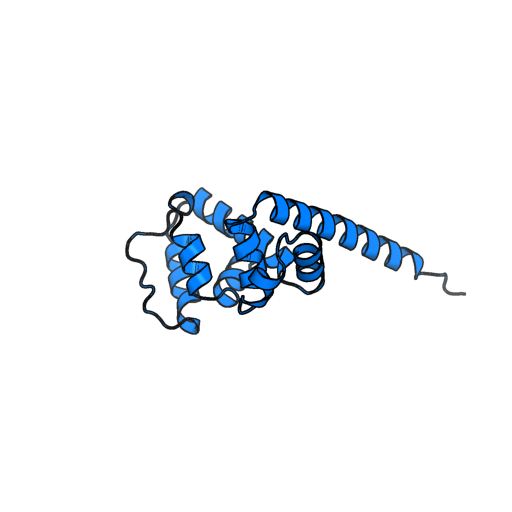
ATOM 681 N N . ASP A 1 89 ? -2.228 -6.597 -14.291 1.00 96.75 89 ASP A N 1
ATOM 682 C CA . ASP A 1 89 ? -3.219 -6.213 -15.301 1.00 96.75 89 ASP A CA 1
ATOM 683 C C . ASP A 1 89 ? -4.631 -6.712 -14.960 1.00 96.75 89 ASP A C 1
ATOM 685 O O . ASP A 1 89 ? -5.618 -6.073 -15.326 1.00 96.75 89 ASP A O 1
ATOM 689 N N . GLY A 1 90 ? -4.737 -7.815 -14.210 1.00 96.12 90 GLY A N 1
ATOM 690 C CA . GLY A 1 90 ? -6.006 -8.325 -13.690 1.00 96.12 90 GLY A CA 1
ATOM 691 C C . GLY A 1 90 ? -6.607 -7.500 -12.545 1.00 96.12 90 GLY A C 1
ATOM 692 O O . GLY A 1 90 ? -7.771 -7.698 -12.199 1.00 96.12 90 GLY A O 1
ATOM 693 N N . LEU A 1 91 ? -5.847 -6.574 -11.950 1.00 97.19 91 LEU A N 1
ATOM 694 C CA . LEU A 1 91 ? -6.292 -5.781 -10.805 1.00 97.19 91 LEU A CA 1
ATOM 695 C C . LEU A 1 91 ? -6.988 -4.491 -11.247 1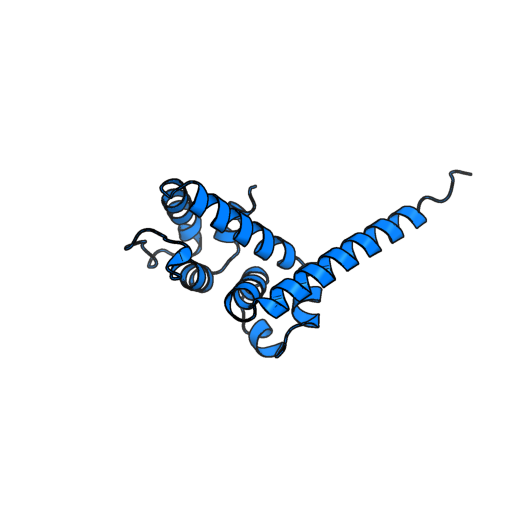.00 97.19 91 LEU A C 1
ATOM 697 O O . LEU A 1 91 ? -6.538 -3.764 -12.136 1.00 97.19 91 LEU A O 1
ATOM 701 N N . SER A 1 92 ? -8.078 -4.171 -10.552 1.00 95.38 92 SER A N 1
ATOM 702 C CA . SER A 1 92 ? -9.045 -3.147 -10.961 1.00 95.38 92 SER A CA 1
ATOM 703 C C . SER A 1 92 ? -8.474 -1.733 -11.096 1.00 95.38 92 SER A C 1
ATOM 705 O O . SER A 1 92 ? -8.935 -0.962 -11.939 1.00 95.38 92 SER A O 1
ATOM 707 N N . ASN A 1 93 ? -7.491 -1.351 -10.274 1.00 97.56 93 ASN A N 1
ATOM 708 C CA . ASN A 1 93 ? -6.897 -0.018 -10.325 1.00 97.56 93 ASN A CA 1
ATOM 709 C C . ASN A 1 93 ? -5.463 0.042 -9.762 1.00 97.56 93 ASN A C 1
ATOM 711 O O . ASN A 1 93 ? -4.919 -0.929 -9.242 1.00 97.56 93 ASN A O 1
ATOM 715 N N . ALA A 1 94 ? -4.846 1.223 -9.859 1.00 98.19 94 ALA A N 1
ATOM 716 C CA . ALA A 1 94 ? -3.472 1.459 -9.418 1.00 98.19 94 ALA A CA 1
ATOM 717 C C . ALA A 1 94 ? -3.248 1.237 -7.909 1.00 98.19 94 ALA A C 1
ATOM 719 O O . ALA A 1 94 ? -2.188 0.749 -7.521 1.00 98.19 94 ALA A O 1
ATOM 720 N N . HIS A 1 95 ? -4.241 1.544 -7.064 1.00 98.50 95 HIS A N 1
ATOM 721 C CA . HIS A 1 95 ? -4.151 1.299 -5.620 1.00 98.50 95 HIS A CA 1
ATOM 722 C C . HIS A 1 95 ? -4.222 -0.201 -5.322 1.00 98.50 95 HIS A C 1
ATOM 724 O O . HIS A 1 95 ? -3.474 -0.680 -4.477 1.00 98.50 95 HIS A O 1
ATOM 730 N N . ALA A 1 96 ? -5.047 -0.949 -6.062 1.00 98.31 96 ALA A N 1
ATOM 731 C CA . ALA A 1 96 ? -5.097 -2.405 -5.979 1.00 98.31 96 ALA A CA 1
ATOM 732 C C . ALA A 1 96 ? -3.750 -3.035 -6.363 1.00 98.31 96 ALA A C 1
ATOM 734 O O . ALA A 1 96 ? -3.230 -3.852 -5.613 1.00 98.31 96 ALA A O 1
ATOM 735 N N . ARG A 1 97 ? -3.130 -2.599 -7.471 1.00 98.62 97 ARG A N 1
ATOM 736 C CA . ARG A 1 97 ? -1.790 -3.066 -7.884 1.00 98.62 97 ARG A CA 1
ATOM 737 C C . ARG A 1 97 ? -0.709 -2.751 -6.854 1.00 98.62 97 ARG A C 1
ATOM 739 O O . ARG A 1 97 ? 0.090 -3.621 -6.514 1.00 98.62 97 ARG A O 1
ATOM 746 N N . ALA A 1 98 ? -0.693 -1.520 -6.343 1.00 98.56 98 ALA A N 1
ATOM 747 C CA . ALA A 1 98 ? 0.273 -1.103 -5.333 1.00 98.56 98 ALA A CA 1
ATOM 748 C C . ALA A 1 98 ? 0.100 -1.884 -4.022 1.00 98.56 98 ALA A C 1
ATOM 750 O O . ALA A 1 98 ? 1.085 -2.381 -3.477 1.00 98.56 98 ALA A O 1
ATOM 751 N N . LEU A 1 99 ? -1.138 -2.060 -3.549 1.00 98.69 99 LEU A N 1
ATOM 752 C CA . LEU A 1 99 ? -1.417 -2.845 -2.348 1.00 98.69 99 LEU A CA 1
ATOM 753 C C . LEU A 1 99 ? -1.106 -4.333 -2.550 1.00 98.69 99 LEU A C 1
ATOM 755 O O . LEU A 1 99 ? -0.504 -4.948 -1.678 1.00 98.69 99 LEU A O 1
ATOM 759 N N . TRP A 1 100 ? -1.432 -4.907 -3.708 1.00 98.50 100 TRP A N 1
ATOM 760 C CA . TRP A 1 100 ? -1.104 -6.299 -4.004 1.00 98.50 100 TRP A CA 1
ATOM 761 C C . TRP A 1 100 ? 0.407 -6.541 -3.956 1.00 98.50 100 TRP A C 1
ATOM 763 O O . TRP A 1 100 ? 0.849 -7.471 -3.286 1.00 98.50 100 TRP A O 1
ATOM 773 N N . MET A 1 101 ? 1.210 -5.668 -4.580 1.00 98.44 101 MET A N 1
ATOM 774 C CA . MET A 1 101 ? 2.676 -5.734 -4.507 1.00 98.44 101 MET A CA 1
ATOM 775 C C . MET A 1 101 ? 3.177 -5.579 -3.067 1.00 98.44 101 MET A C 1
ATOM 777 O O . MET A 1 101 ? 4.066 -6.314 -2.644 1.00 98.44 101 MET A O 1
ATOM 781 N N . PHE A 1 102 ? 2.592 -4.654 -2.301 1.00 98.50 102 PHE A N 1
ATOM 782 C CA . PHE A 1 102 ? 2.920 -4.441 -0.891 1.00 98.50 102 PHE A CA 1
ATOM 783 C C . PHE A 1 102 ? 2.690 -5.704 -0.044 1.00 98.50 102 PHE A C 1
ATOM 785 O O . PHE A 1 102 ? 3.505 -6.028 0.821 1.00 98.50 102 PHE A O 1
ATOM 792 N N . LEU A 1 103 ? 1.595 -6.422 -0.301 1.00 97.75 103 LEU A N 1
ATOM 793 C CA . LEU A 1 103 ? 1.194 -7.613 0.446 1.00 97.75 103 LEU A CA 1
ATOM 794 C C . LEU A 1 103 ? 1.944 -8.875 -0.001 1.00 97.75 103 LEU A C 1
ATOM 796 O O . LEU A 1 103 ? 2.440 -9.618 0.844 1.00 97.75 103 LEU A O 1
ATOM 800 N N . ASN A 1 104 ? 2.038 -9.099 -1.312 1.00 97.88 104 ASN A N 1
ATOM 801 C CA . ASN A 1 104 ? 2.432 -10.379 -1.905 1.00 97.88 104 ASN A CA 1
ATOM 802 C C . ASN A 1 104 ? 3.877 -10.396 -2.425 1.00 97.88 104 ASN A C 1
ATOM 804 O O . ASN A 1 104 ? 4.470 -11.463 -2.570 1.00 97.88 104 ASN A O 1
ATOM 808 N N . ALA A 1 105 ? 4.474 -9.229 -2.682 1.00 97.88 105 ALA A N 1
ATOM 809 C CA . ALA A 1 105 ? 5.836 -9.105 -3.195 1.00 97.88 105 ALA A CA 1
ATOM 810 C C . ALA A 1 105 ? 6.612 -7.969 -2.494 1.00 97.88 105 ALA A C 1
ATOM 812 O O . ALA A 1 105 ? 7.129 -7.069 -3.166 1.00 97.88 105 ALA A O 1
ATOM 813 N N . PRO A 1 106 ? 6.736 -7.989 -1.149 1.00 97.38 106 PRO A N 1
ATOM 814 C CA . PRO A 1 106 ? 7.238 -6.855 -0.370 1.00 97.38 106 PRO A CA 1
ATOM 815 C C . PRO A 1 106 ? 8.657 -6.419 -0.759 1.00 97.38 106 PRO A C 1
ATOM 817 O O . PRO A 1 106 ? 8.969 -5.231 -0.702 1.00 97.38 106 PRO A O 1
ATOM 820 N N . ASP A 1 107 ? 9.516 -7.346 -1.183 1.00 98.25 107 ASP A N 1
ATOM 821 C CA . ASP A 1 107 ? 10.876 -7.028 -1.632 1.00 98.25 107 ASP A CA 1
ATOM 822 C C . ASP A 1 107 ? 10.869 -6.239 -2.949 1.00 98.25 107 ASP A C 1
ATOM 824 O O . ASP A 1 107 ? 11.606 -5.266 -3.100 1.00 98.25 107 ASP A O 1
ATOM 828 N N . ARG A 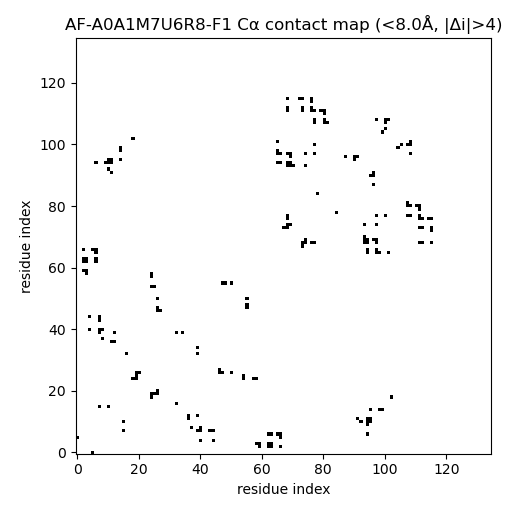1 108 ? 9.975 -6.599 -3.876 1.00 98.25 108 ARG A N 1
ATOM 829 C CA . ARG A 1 108 ? 9.802 -5.891 -5.152 1.00 98.25 108 ARG A CA 1
ATOM 830 C C . ARG A 1 108 ? 9.075 -4.571 -4.966 1.00 98.25 108 ARG A C 1
ATOM 832 O O . ARG A 1 108 ? 9.438 -3.595 -5.607 1.00 98.25 108 ARG A O 1
ATOM 839 N N . PHE A 1 109 ? 8.109 -4.507 -4.053 1.00 98.44 109 PHE A N 1
ATOM 840 C CA . PHE A 1 109 ? 7.488 -3.244 -3.667 1.00 98.44 109 PHE A CA 1
ATOM 841 C C . PHE A 1 109 ? 8.538 -2.245 -3.160 1.00 98.44 109 PHE A C 1
ATOM 843 O O . PHE A 1 109 ? 8.581 -1.119 -3.648 1.00 98.44 109 PHE A O 1
ATOM 850 N N . ARG A 1 110 ? 9.450 -2.671 -2.270 1.00 98.25 110 ARG A N 1
ATOM 851 C CA . ARG A 1 110 ? 10.571 -1.820 -1.824 1.00 98.25 110 ARG A CA 1
ATOM 852 C C . ARG A 1 110 ? 11.467 -1.392 -2.986 1.00 98.25 110 ARG A C 1
ATOM 854 O O . ARG A 1 110 ? 11.847 -0.229 -3.061 1.00 98.25 110 ARG A O 1
ATOM 861 N N . HIS A 1 111 ? 11.748 -2.289 -3.929 1.00 98.06 111 HIS A N 1
ATOM 862 C CA . HIS A 1 111 ? 12.528 -1.930 -5.111 1.00 98.06 111 HIS A CA 1
ATOM 863 C C . HIS A 1 111 ? 11.810 -0.900 -6.009 1.00 98.06 111 HIS A C 1
ATOM 865 O O . HIS A 1 111 ? 12.436 0.033 -6.506 1.00 98.06 111 HIS A O 1
ATOM 871 N N . ALA A 1 112 ? 10.483 -0.987 -6.158 1.00 98.06 112 ALA A N 1
ATOM 872 C CA . ALA A 1 112 ? 9.701 0.045 -6.844 1.00 98.06 112 ALA A CA 1
ATOM 873 C C . ALA A 1 112 ? 9.763 1.403 -6.117 1.00 98.06 112 ALA A C 1
ATOM 875 O O . ALA A 1 112 ? 9.864 2.439 -6.777 1.00 98.06 112 ALA A O 1
ATOM 876 N N . GLU A 1 113 ? 9.749 1.420 -4.777 1.00 97.31 113 GLU A N 1
ATOM 877 C CA . GLU A 1 113 ? 9.940 2.649 -3.987 1.00 97.31 113 GLU A CA 1
ATOM 878 C C . GLU A 1 113 ? 11.316 3.291 -4.274 1.00 97.31 113 GLU A C 1
ATOM 880 O O . GLU A 1 113 ? 11.410 4.508 -4.452 1.00 97.31 113 GLU A O 1
ATOM 885 N N . GLU A 1 114 ? 12.376 2.487 -4.405 1.00 96.00 114 GLU A N 1
ATOM 886 C CA . GLU A 1 114 ? 13.729 2.953 -4.761 1.00 96.00 114 GLU A CA 1
ATOM 887 C C . GLU A 1 114 ? 13.806 3.517 -6.188 1.00 96.00 114 GLU A C 1
ATOM 889 O O . GLU A 1 114 ? 14.398 4.583 -6.418 1.00 96.00 114 GLU A O 1
ATOM 894 N N . VAL A 1 115 ? 13.190 2.824 -7.154 1.00 93.94 115 VAL A N 1
ATOM 895 C CA . VAL A 1 115 ? 13.078 3.289 -8.545 1.00 93.94 115 VAL A CA 1
ATOM 896 C C . VAL A 1 115 ? 12.354 4.634 -8.582 1.00 93.94 115 VAL A C 1
ATOM 898 O O . VAL A 1 115 ? 12.853 5.587 -9.189 1.00 93.94 115 VAL A O 1
ATOM 901 N N . ARG A 1 116 ? 11.231 4.758 -7.862 1.00 90.25 116 ARG A N 1
ATOM 902 C CA . ARG A 1 116 ? 10.467 6.007 -7.771 1.00 90.25 116 ARG A CA 1
ATOM 903 C C . ARG A 1 116 ? 11.296 7.142 -7.177 1.00 90.25 116 ARG A C 1
ATOM 905 O O . ARG A 1 116 ? 11.365 8.221 -7.766 1.00 90.25 116 ARG A O 1
ATOM 912 N N . PHE A 1 117 ? 11.968 6.900 -6.054 1.00 86.75 117 PHE A N 1
ATOM 913 C CA . PHE A 1 117 ? 12.824 7.899 -5.414 1.00 86.75 117 PHE A CA 1
ATOM 914 C C . PHE A 1 117 ? 13.924 8.411 -6.359 1.00 86.75 117 PHE A C 1
ATOM 916 O O . PHE A 1 117 ? 14.215 9.611 -6.423 1.00 86.75 117 PHE A O 1
ATOM 923 N N . THR A 1 118 ? 14.520 7.503 -7.134 1.00 84.00 118 THR A N 1
ATOM 924 C CA . THR A 1 118 ? 15.569 7.834 -8.105 1.00 84.00 118 THR A CA 1
ATOM 925 C C . THR A 1 118 ? 15.028 8.675 -9.263 1.00 84.00 118 THR A C 1
ATOM 927 O O . THR A 1 118 ? 15.668 9.656 -9.663 1.00 84.00 118 THR A O 1
ATOM 930 N N . GLU A 1 119 ? 13.836 8.347 -9.766 1.00 77.75 119 GLU A N 1
ATOM 931 C CA . GLU A 1 119 ? 13.157 9.088 -10.834 1.00 77.75 119 GLU A CA 1
ATOM 932 C C . GLU A 1 119 ? 12.716 10.491 -10.408 1.00 77.75 119 GLU A C 1
ATOM 934 O O . GLU A 1 119 ? 12.973 11.453 -11.137 1.00 77.75 119 GLU A O 1
ATOM 939 N N . ASP A 1 120 ? 12.151 10.656 -9.210 1.00 78.06 120 ASP A N 1
ATOM 940 C CA . ASP A 1 120 ? 11.784 11.977 -8.681 1.00 78.06 120 ASP A CA 1
ATOM 941 C C . ASP A 1 120 ? 13.019 12.879 -8.545 1.00 78.06 120 ASP A C 1
ATOM 943 O O . ASP A 1 120 ? 13.010 14.048 -8.950 1.00 78.06 120 ASP A O 1
ATOM 947 N N . ARG A 1 121 ? 14.147 12.322 -8.081 1.00 74.12 121 ARG A N 1
ATOM 948 C CA . ARG A 1 121 ? 15.419 13.054 -7.996 1.00 74.12 121 ARG A CA 1
ATOM 949 C C . ARG A 1 121 ? 16.005 13.372 -9.376 1.00 74.12 121 ARG A C 1
ATOM 951 O O . ARG A 1 121 ? 16.647 14.412 -9.548 1.00 74.12 121 ARG A O 1
ATOM 958 N N . ARG A 1 122 ? 15.809 12.502 -10.373 1.00 68.62 122 ARG A N 1
ATOM 959 C CA . ARG A 1 122 ? 16.214 12.746 -11.768 1.00 68.62 122 ARG A CA 1
ATOM 960 C C . ARG A 1 122 ? 15.386 13.868 -12.398 1.00 68.62 122 ARG A C 1
ATOM 962 O O . ARG A 1 122 ? 15.976 14.788 -12.965 1.00 68.62 122 ARG A O 1
ATOM 969 N N . ARG A 1 123 ? 14.059 13.841 -12.248 1.00 64.56 123 ARG A N 1
ATOM 970 C CA . ARG A 1 123 ? 13.143 14.876 -12.759 1.00 64.56 123 ARG A CA 1
ATOM 971 C C . ARG A 1 123 ? 13.385 16.232 -12.099 1.00 64.56 123 ARG A C 1
ATOM 973 O O . ARG A 1 123 ? 13.488 17.226 -12.811 1.00 64.56 123 ARG A O 1
ATOM 980 N N . GLY A 1 124 ? 13.606 16.271 -10.782 1.00 64.25 124 GLY A N 1
ATOM 981 C CA . GLY A 1 124 ? 13.958 17.509 -10.074 1.00 64.25 124 GLY A CA 1
ATOM 982 C C . GLY A 1 124 ? 15.242 18.172 -10.597 1.00 64.25 124 GLY A C 1
ATOM 983 O O . GLY A 1 124 ? 15.301 19.393 -10.722 1.00 64.25 124 GLY A O 1
ATOM 984 N N . ARG A 1 125 ? 16.256 17.382 -10.988 1.00 58.34 125 ARG A N 1
ATOM 985 C CA . ARG A 1 125 ? 17.487 17.901 -11.621 1.00 58.34 125 ARG A CA 1
ATOM 986 C C . ARG A 1 125 ? 17.276 18.370 -13.061 1.00 58.34 125 ARG A C 1
ATOM 988 O O . ARG A 1 125 ? 17.899 19.343 -13.468 1.00 58.34 125 ARG A O 1
ATOM 995 N N . MET A 1 126 ? 16.401 17.711 -13.819 1.00 55.31 126 MET A N 1
ATOM 996 C CA . MET A 1 126 ? 16.079 18.113 -15.193 1.00 55.31 126 MET A CA 1
ATOM 997 C C . MET A 1 126 ? 15.360 19.473 -15.232 1.00 55.31 126 MET A C 1
ATOM 999 O O . MET A 1 126 ? 15.613 20.269 -16.130 1.00 55.31 126 MET A O 1
ATOM 1003 N N . TRP A 1 127 ? 14.538 19.779 -14.221 1.00 53.72 127 TRP A N 1
ATOM 1004 C CA . TRP A 1 127 ? 13.864 21.078 -14.088 1.00 53.72 127 TRP A CA 1
ATOM 1005 C C . TRP A 1 127 ? 14.817 22.207 -13.666 1.00 53.72 127 TRP A C 1
ATOM 1007 O O . TRP A 1 127 ? 14.653 23.340 -14.111 1.00 53.72 127 TRP A O 1
ATOM 1017 N N . ALA A 1 128 ? 15.862 21.909 -12.885 1.00 54.19 128 ALA A N 1
ATOM 1018 C CA . ALA A 1 128 ? 16.903 22.886 -12.551 1.00 54.19 128 ALA A CA 1
ATOM 1019 C C . ALA A 1 128 ? 17.749 23.313 -13.770 1.00 54.19 128 ALA A C 1
ATOM 1021 O O . ALA A 1 128 ? 18.305 24.405 -13.771 1.00 54.19 128 ALA A O 1
ATOM 1022 N N . GLY A 1 129 ? 17.825 22.481 -14.817 1.00 54.25 129 GLY A N 1
ATOM 1023 C CA . GLY A 1 129 ? 18.539 22.799 -16.058 1.00 54.25 129 GLY A CA 1
ATOM 1024 C C . GLY A 1 129 ? 17.761 23.673 -17.050 1.00 54.25 129 GLY A C 1
ATOM 1025 O O . GLY A 1 129 ? 18.346 24.110 -18.035 1.00 54.25 129 GLY A O 1
ATOM 1026 N N . PHE A 1 130 ? 16.466 23.924 -16.816 1.00 54.31 130 PHE A N 1
ATOM 1027 C CA . PHE A 1 130 ? 15.603 24.689 -17.731 1.00 54.31 130 PHE A CA 1
ATOM 1028 C C . PHE A 1 130 ? 15.422 26.168 -17.331 1.00 54.31 130 PHE A C 1
ATOM 1030 O O . PHE A 1 130 ? 14.765 26.917 -18.049 1.00 54.31 130 PHE A O 1
ATOM 1037 N N . MET A 1 131 ? 16.020 26.617 -16.220 1.00 51.19 131 MET A N 1
ATOM 1038 C CA . MET A 1 131 ? 16.203 28.047 -15.932 1.00 51.19 131 MET A CA 1
ATOM 1039 C C . MET A 1 131 ? 17.505 28.528 -16.583 1.00 51.19 131 MET A C 1
ATOM 1041 O O . MET A 1 131 ? 18.532 28.649 -15.921 1.00 51.19 131 MET A O 1
ATOM 1045 N N . THR A 1 132 ? 17.485 28.768 -17.892 1.00 53.94 132 THR A N 1
ATOM 1046 C CA . THR A 1 132 ? 18.519 29.587 -18.543 1.00 53.94 132 THR A CA 1
ATOM 1047 C C . THR A 1 132 ? 18.139 31.062 -18.434 1.00 53.94 132 THR A C 1
ATOM 1049 O O . THR A 1 132 ? 16.959 31.400 -18.519 1.00 53.94 132 THR A O 1
ATOM 1052 N N . GLU A 1 133 ? 19.147 31.900 -18.193 1.00 51.34 133 GLU A N 1
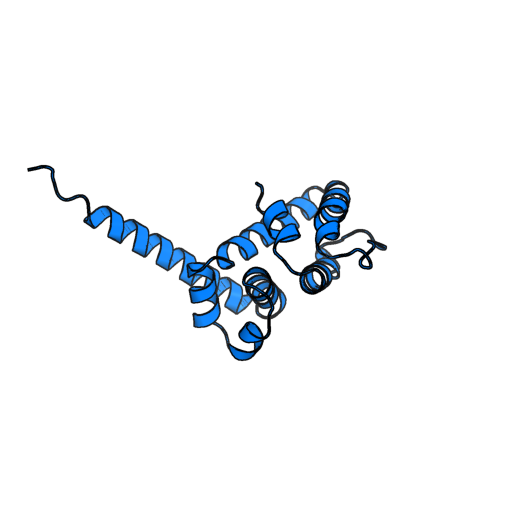ATOM 1053 C CA . GLU A 1 133 ? 19.081 33.318 -17.821 1.00 51.34 133 GLU A CA 1
ATOM 1054 C C . GLU A 1 133 ? 18.071 34.154 -18.626 1.00 51.34 133 GLU A C 1
ATOM 1056 O O . GLU A 1 133 ? 17.936 34.006 -19.842 1.00 51.34 133 GLU A O 1
ATOM 1061 N N . ALA A 1 134 ? 17.390 35.078 -17.937 1.00 52.16 134 ALA A N 1
ATOM 1062 C CA . ALA A 1 134 ? 16.761 36.213 -18.600 1.00 52.16 134 ALA A CA 1
ATOM 1063 C C . ALA A 1 134 ? 17.883 37.040 -19.244 1.00 52.16 134 ALA A C 1
ATOM 1065 O O . ALA A 1 134 ? 18.745 37.551 -18.527 1.00 52.16 134 ALA A O 1
ATOM 1066 N N . GLY A 1 135 ? 17.901 37.068 -20.579 1.00 45.00 135 GLY A N 1
ATOM 1067 C CA . GLY A 1 135 ? 18.827 37.888 -21.362 1.00 45.00 135 GLY A CA 1
ATOM 1068 C C . GLY A 1 135 ? 18.655 39.384 -21.141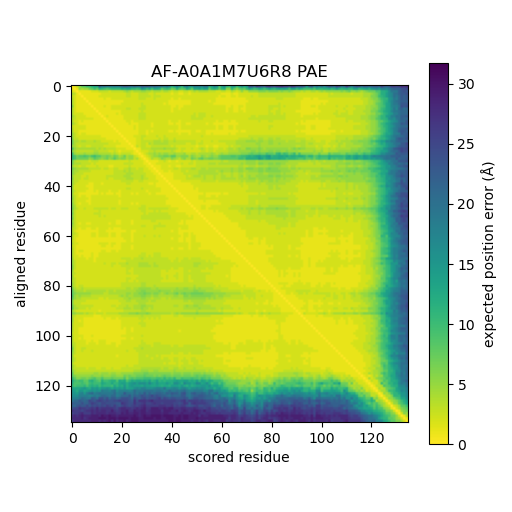 1.00 45.00 135 GLY A C 1
ATOM 1069 O O . GLY A 1 135 ? 17.617 39.799 -20.575 1.00 45.00 135 GLY A O 1
#

Nearest PDB structures (foldseek):
  4xln-assembly1_F  TM=2.463E-01  e=9.937E+00  Thermus aquaticus